Protein AF-A0A3B9GY45-F1 (afdb_monomer_lite)

Foldseek 3Di:
DDDDDDDDDDDDDDDDDDPPDDPPVPWKKKKKKKFKDDWDKDWDADPVGIKIKTKIKIKMWMQIPVRDIWIKIKIKMKIADDPCPDPARMWMWMWIQTPQAIKIWIWGWDAPDVVQVWIKIKTKMQTPDHNRNPKIKIWIWIDTPRMIIIMMTIDD

Radius of gyration: 25.02 Å; chains: 1; bounding box: 87×33×43 Å

pLDDT: mean 84.93, std 19.46, range [34.31, 98.69]

Structure (mmCIF, N/CA/C/O backbone):
data_AF-A0A3B9GY45-F1
#
_entry.id   AF-A0A3B9GY45-F1
#
loop_
_atom_site.group_PDB
_atom_site.id
_atom_site.type_symbol
_atom_site.label_atom_id
_atom_site.label_alt_id
_atom_site.label_comp_id
_atom_site.label_asym_id
_atom_site.label_entity_id
_atom_site.label_seq_id
_atom_site.pdbx_PDB_ins_code
_atom_site.Cartn_x
_atom_site.Cartn_y
_atom_site.Cartn_z
_atom_site.occupancy
_atom_site.B_iso_or_equiv
_atom_site.auth_seq_id
_atom_site.auth_comp_id
_atom_site.auth_asym_id
_atom_site.auth_atom_id
_atom_site.pdbx_PDB_model_num
ATOM 1 N N . MET A 1 1 ? -68.279 -17.513 -15.011 1.00 40.69 1 MET A N 1
ATOM 2 C CA . MET A 1 1 ? -68.551 -18.933 -15.343 1.00 40.69 1 MET A CA 1
ATOM 3 C C . MET A 1 1 ? -67.189 -19.582 -15.578 1.00 40.69 1 MET A C 1
ATOM 5 O O . MET A 1 1 ? -66.527 -19.167 -16.507 1.00 40.69 1 MET A O 1
ATOM 9 N N . ARG A 1 2 ? -66.602 -20.450 -14.749 1.00 40.53 2 ARG A N 1
ATOM 10 C CA . ARG A 1 2 ? -67.087 -21.438 -13.773 1.00 40.53 2 ARG A CA 1
ATOM 11 C C . ARG A 1 2 ? -66.700 -21.100 -12.326 1.00 40.53 2 ARG A C 1
ATOM 13 O O . ARG A 1 2 ? -65.693 -20.460 -12.066 1.00 40.53 2 ARG A O 1
ATOM 20 N N . ILE A 1 3 ? -67.546 -21.579 -11.424 1.00 43.19 3 ILE A N 1
ATOM 21 C CA . ILE A 1 3 ? -67.485 -21.516 -9.963 1.00 43.19 3 ILE A CA 1
ATOM 22 C C . ILE A 1 3 ? -66.780 -22.785 -9.462 1.00 43.1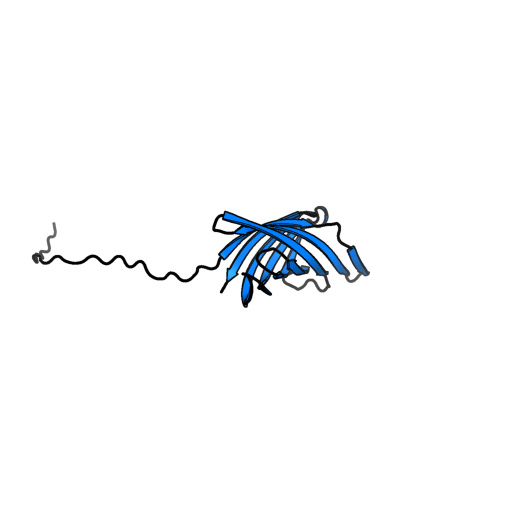9 3 ILE A C 1
ATOM 24 O O . ILE A 1 3 ? -67.117 -23.864 -9.951 1.00 43.19 3 ILE A O 1
ATOM 28 N N . LYS A 1 4 ? -65.914 -22.696 -8.442 1.00 44.88 4 LYS A N 1
ATOM 29 C CA . LYS A 1 4 ? -65.849 -23.733 -7.397 1.00 44.88 4 LYS A CA 1
ATOM 30 C C . LYS A 1 4 ? -65.670 -23.116 -6.006 1.00 44.88 4 LYS A C 1
ATOM 32 O O . LYS A 1 4 ? -64.742 -22.365 -5.742 1.00 44.88 4 LYS A O 1
ATOM 37 N N . PHE A 1 5 ? -66.657 -23.466 -5.189 1.00 46.12 5 PHE A N 1
ATOM 38 C CA . PHE A 1 5 ? -66.879 -23.245 -3.768 1.00 46.12 5 PHE A CA 1
ATOM 39 C C . PHE A 1 5 ? -65.708 -23.639 -2.862 1.00 46.12 5 PHE A C 1
ATOM 41 O O . PHE A 1 5 ? -65.025 -24.625 -3.125 1.00 46.12 5 PHE A O 1
ATOM 48 N N . GLY A 1 6 ? -65.615 -22.956 -1.718 1.00 41.22 6 GLY A N 1
ATOM 49 C CA . GLY A 1 6 ? -64.894 -23.447 -0.545 1.00 41.22 6 GLY A CA 1
ATOM 50 C C . GLY A 1 6 ? -64.809 -22.422 0.584 1.00 41.22 6 GLY A C 1
ATOM 51 O O . GLY A 1 6 ? -63.747 -21.863 0.819 1.00 41.22 6 GLY A O 1
ATOM 52 N N . GLN A 1 7 ? -65.926 -22.153 1.269 1.00 52.16 7 GLN A N 1
ATOM 53 C CA . GLN A 1 7 ? -65.923 -21.462 2.564 1.00 52.16 7 GLN A CA 1
ATOM 54 C C . GLN A 1 7 ? -65.256 -22.347 3.623 1.00 52.16 7 GLN A C 1
ATOM 56 O O . GLN A 1 7 ? -65.715 -23.471 3.797 1.00 52.16 7 GLN A O 1
ATOM 61 N N . ILE A 1 8 ? -64.305 -21.816 4.402 1.00 49.81 8 ILE A N 1
ATOM 62 C CA . ILE A 1 8 ? -64.135 -22.174 5.821 1.00 49.81 8 ILE A CA 1
ATOM 63 C C . ILE A 1 8 ? -63.815 -20.901 6.617 1.00 49.81 8 ILE A C 1
ATOM 65 O O . ILE A 1 8 ? -62.969 -20.093 6.240 1.00 49.81 8 ILE A O 1
ATOM 69 N N . LEU A 1 9 ? -64.567 -20.721 7.701 1.00 45.38 9 LEU A N 1
ATOM 70 C CA . LEU A 1 9 ? -64.488 -19.629 8.663 1.00 45.38 9 LEU A CA 1
ATOM 71 C C . LEU A 1 9 ? -63.214 -19.673 9.538 1.00 45.38 9 LEU A C 1
ATOM 73 O O . LEU A 1 9 ? -62.784 -20.739 9.966 1.00 45.38 9 LEU A O 1
ATOM 77 N N . ARG A 1 10 ? -62.702 -18.462 9.828 1.00 48.00 10 ARG A N 1
ATOM 78 C CA . ARG A 1 10 ? -61.962 -17.942 11.015 1.00 48.00 10 ARG A CA 1
ATOM 79 C C . ARG A 1 10 ? -61.926 -18.871 12.249 1.00 48.00 10 ARG A C 1
ATOM 81 O O . ARG A 1 10 ? -62.986 -19.423 12.547 1.00 48.00 10 ARG A O 1
ATOM 88 N N . PRO A 1 11 ? -60.848 -18.912 13.083 1.00 46.41 11 PRO A N 1
ATOM 89 C CA . PRO A 1 11 ? -60.487 -17.768 13.953 1.00 46.41 11 PRO A CA 1
ATOM 90 C C . PRO A 1 11 ? -59.026 -17.714 14.508 1.00 46.41 11 PRO A C 1
ATOM 92 O O . PRO A 1 11 ? -58.164 -18.499 14.138 1.00 46.41 11 PRO A O 1
ATOM 95 N N . LEU A 1 12 ? -58.837 -16.787 15.460 1.00 41.59 12 LEU A N 1
ATOM 96 C CA . LEU A 1 12 ? -57.771 -16.603 16.464 1.00 41.59 12 LEU A CA 1
ATOM 97 C C . LEU A 1 12 ? -56.565 -15.697 16.149 1.00 41.59 12 LEU A C 1
ATOM 99 O O . LEU A 1 12 ? -55.764 -15.913 15.250 1.00 41.59 12 LEU A O 1
ATOM 103 N N . ALA A 1 13 ? -56.479 -14.672 16.999 1.00 44.28 13 ALA A N 1
ATOM 104 C CA . ALA A 1 13 ? -55.389 -13.735 17.201 1.00 44.28 13 ALA A CA 1
ATOM 105 C C . ALA A 1 13 ? -54.149 -14.390 17.843 1.00 44.28 13 ALA A C 1
ATOM 107 O O . ALA A 1 13 ? -54.207 -15.545 18.249 1.00 44.28 13 ALA A O 1
ATOM 108 N N . TYR A 1 14 ? -53.097 -13.573 17.984 1.00 34.31 14 TYR A N 1
ATOM 109 C CA . TYR A 1 14 ? -52.094 -13.488 19.065 1.00 34.31 14 TYR A CA 1
ATOM 110 C C . TYR A 1 14 ? -50.654 -13.429 18.535 1.00 34.31 14 TYR A C 1
ATOM 112 O O . TYR A 1 14 ? -50.198 -14.331 17.845 1.00 34.31 14 TYR A O 1
ATOM 120 N N . GLY A 1 15 ? -49.917 -12.402 18.973 1.00 34.38 15 GLY A N 1
ATOM 121 C CA . GLY A 1 15 ? -48.488 -12.542 19.264 1.00 34.38 15 GLY A CA 1
ATOM 122 C C . GLY A 1 15 ? -47.516 -11.816 18.339 1.00 34.38 15 GLY A C 1
ATOM 123 O O . GLY A 1 15 ? -47.248 -12.243 17.224 1.00 34.38 15 GLY A O 1
ATOM 124 N N . VAL A 1 16 ? -46.928 -10.750 18.877 1.00 51.81 16 VAL A N 1
ATOM 125 C CA . VAL A 1 16 ? -45.695 -10.100 18.418 1.00 51.81 16 VAL A CA 1
ATOM 126 C C . VAL A 1 16 ? -44.512 -11.066 18.539 1.00 51.81 16 VAL A C 1
ATOM 128 O O . VAL A 1 16 ? -44.349 -11.689 19.584 1.00 51.81 16 VAL A O 1
ATOM 131 N N . ALA A 1 17 ? -43.628 -11.085 17.542 1.00 42.41 17 ALA A N 1
ATOM 132 C CA . ALA A 1 17 ? -42.199 -11.301 17.764 1.00 42.41 17 ALA A CA 1
ATOM 133 C C . ALA A 1 17 ? -41.402 -10.620 16.643 1.00 42.41 17 ALA A C 1
ATOM 135 O O . ALA A 1 17 ? -41.329 -11.112 15.518 1.00 42.41 17 ALA A O 1
ATOM 136 N N . ALA A 1 18 ? -40.816 -9.464 16.956 1.00 52.22 18 ALA A N 1
ATOM 137 C CA . ALA A 1 18 ? -39.704 -8.933 16.187 1.00 52.22 18 ALA A CA 1
ATOM 138 C C . ALA A 1 18 ? -38.529 -9.907 16.342 1.00 52.22 18 ALA A C 1
ATOM 140 O O . ALA A 1 18 ? -37.992 -10.054 17.436 1.00 52.22 18 ALA A O 1
ATOM 141 N N . ALA A 1 19 ? -38.136 -10.572 15.259 1.00 40.19 19 ALA A N 1
ATOM 142 C CA . ALA A 1 19 ? -36.877 -11.302 15.198 1.00 40.19 19 ALA A CA 1
ATOM 143 C C . ALA A 1 19 ? -35.780 -10.379 14.643 1.00 40.19 19 ALA A C 1
ATOM 145 O O . ALA A 1 19 ? -35.206 -10.615 13.587 1.00 40.19 19 ALA A O 1
ATOM 146 N N . THR A 1 20 ? -35.492 -9.295 15.363 1.00 51.81 20 THR A N 1
ATOM 147 C CA . THR A 1 20 ? -34.111 -8.815 15.457 1.00 51.81 20 THR A CA 1
ATOM 148 C C . THR A 1 20 ? -33.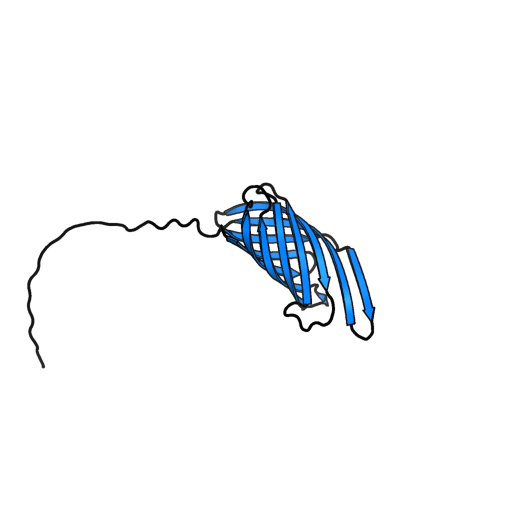372 -9.834 16.303 1.00 51.81 20 THR A C 1
ATOM 150 O O . THR A 1 20 ? -33.733 -9.969 17.466 1.00 51.81 20 THR A O 1
ATOM 153 N N . LEU A 1 21 ? -32.412 -10.556 15.716 1.00 44.25 21 LEU A N 1
ATOM 154 C CA . LEU A 1 21 ? -31.196 -11.083 16.355 1.00 44.25 21 LEU A CA 1
ATOM 155 C C . LEU A 1 21 ? -30.465 -12.012 15.374 1.00 44.25 21 LEU A C 1
ATOM 157 O O . LEU A 1 21 ? -30.748 -13.199 15.297 1.00 44.25 21 LEU A O 1
ATOM 161 N N . CYS A 1 22 ? -29.501 -11.439 14.660 1.00 39.72 22 CYS A N 1
ATOM 162 C CA . CYS A 1 22 ? -28.172 -12.016 14.460 1.00 39.72 22 CYS A CA 1
ATOM 163 C C . CYS A 1 22 ? -27.231 -10.829 14.232 1.00 39.72 22 CYS A C 1
ATOM 165 O O . CYS A 1 22 ? -26.853 -10.515 13.108 1.00 39.72 22 CYS A O 1
ATOM 167 N N . GLY A 1 23 ? -26.903 -10.126 15.320 1.00 44.47 23 GLY A N 1
ATOM 168 C CA . GLY A 1 23 ? -25.711 -9.290 15.369 1.00 44.47 23 GLY A CA 1
ATOM 169 C C . GLY A 1 23 ? -24.487 -10.197 15.332 1.00 44.47 23 GLY A C 1
ATOM 170 O O . GLY A 1 23 ? -23.899 -10.478 16.368 1.00 44.47 23 GLY A O 1
ATOM 171 N N . GLY A 1 24 ? -24.150 -10.712 14.150 1.00 39.94 24 GLY A N 1
ATOM 172 C CA . GLY A 1 24 ? -22.755 -11.001 13.860 1.00 39.94 24 GLY A CA 1
ATOM 173 C C . GLY A 1 24 ? -22.083 -9.646 13.719 1.00 39.94 24 GLY A C 1
ATOM 174 O O . GLY A 1 24 ? -22.634 -8.776 13.042 1.00 39.94 24 GLY A O 1
ATOM 175 N N . ALA A 1 25 ? -20.964 -9.423 14.397 1.00 47.03 25 ALA A N 1
ATOM 176 C CA . ALA A 1 25 ? -20.143 -8.262 14.118 1.00 47.03 25 ALA A CA 1
ATOM 177 C C . ALA A 1 25 ? -19.773 -8.325 12.629 1.00 47.03 25 ALA A C 1
ATOM 179 O O . ALA A 1 25 ? -19.041 -9.200 12.167 1.00 47.03 25 ALA A O 1
ATOM 180 N N . LEU A 1 26 ? -20.450 -7.495 11.836 1.00 54.25 26 LEU A N 1
ATOM 181 C CA . LEU A 1 26 ? -20.271 -7.480 10.398 1.00 54.25 26 LEU A CA 1
ATOM 182 C C . LEU A 1 26 ? -18.851 -6.996 10.141 1.00 54.25 26 LEU A C 1
ATOM 184 O O . LEU A 1 26 ? -18.400 -6.011 10.726 1.00 54.25 26 LEU A O 1
ATOM 188 N N . ALA A 1 27 ? -18.160 -7.719 9.270 1.00 60.19 27 ALA A N 1
ATOM 189 C CA . ALA A 1 27 ? -16.856 -7.355 8.765 1.00 60.19 27 ALA A CA 1
ATOM 190 C C . ALA A 1 27 ? -16.779 -5.844 8.464 1.00 60.19 27 ALA A C 1
ATOM 192 O O . ALA A 1 27 ? -17.629 -5.297 7.759 1.00 60.19 27 ALA A O 1
ATOM 193 N N . GLN A 1 28 ? -15.787 -5.163 9.040 1.00 85.69 28 GLN A N 1
ATOM 194 C CA . GLN A 1 28 ? -15.702 -3.705 8.973 1.00 85.69 28 GLN A CA 1
ATOM 195 C C . GLN A 1 28 ? -15.123 -3.292 7.625 1.00 85.69 28 GLN A C 1
ATOM 197 O O . GLN A 1 28 ? -13.940 -3.511 7.356 1.00 85.69 28 GLN A O 1
ATOM 202 N N . THR A 1 29 ? -15.965 -2.702 6.780 1.00 94.00 29 THR A N 1
ATOM 203 C CA . THR A 1 29 ? -15.535 -2.101 5.519 1.00 94.00 29 THR A CA 1
ATOM 204 C C . THR A 1 29 ? -14.898 -0.740 5.759 1.00 94.00 29 THR A C 1
ATOM 206 O O . THR A 1 29 ? -15.278 -0.018 6.683 1.00 94.00 29 THR A O 1
ATOM 209 N N . PHE A 1 30 ? -13.972 -0.367 4.890 1.00 95.00 30 PHE A N 1
ATOM 210 C CA . PHE A 1 30 ? -13.327 0.935 4.908 1.00 95.00 30 PHE A CA 1
ATOM 211 C C . PHE A 1 30 ? -12.997 1.398 3.490 1.00 95.00 30 PHE A C 1
ATOM 213 O O . PHE A 1 30 ? -12.885 0.594 2.559 1.00 95.00 30 PHE A O 1
ATOM 220 N N . THR A 1 31 ? -12.814 2.701 3.334 1.00 98.06 31 THR A N 1
ATOM 221 C CA . THR A 1 31 ? -12.147 3.301 2.178 1.00 98.06 31 THR A CA 1
ATOM 222 C C . THR A 1 31 ? -10.823 3.897 2.625 1.00 98.06 31 THR A C 1
ATOM 224 O O . THR A 1 31 ? -10.627 4.175 3.808 1.00 98.06 31 THR A O 1
ATOM 227 N N . PHE A 1 32 ? -9.887 4.069 1.700 1.00 97.50 32 PHE A N 1
ATOM 228 C CA . PHE A 1 32 ? -8.637 4.747 2.009 1.00 97.50 32 PHE A CA 1
ATOM 229 C C . PHE A 1 32 ? -8.155 5.598 0.844 1.00 97.50 32 PHE A C 1
ATOM 231 O O . PHE A 1 32 ? -8.482 5.354 -0.321 1.00 97.50 32 PHE A O 1
ATOM 238 N N . GLN A 1 33 ? -7.341 6.581 1.196 1.00 98.31 33 GLN A N 1
ATOM 239 C CA . GLN A 1 33 ? -6.511 7.356 0.288 1.00 98.31 33 GLN A CA 1
ATOM 240 C C . GLN A 1 33 ? -5.089 7.350 0.836 1.00 98.31 33 GLN A C 1
ATOM 242 O O . GLN A 1 33 ? -4.886 7.311 2.052 1.00 98.31 33 GLN A O 1
ATOM 247 N N . SER A 1 34 ? -4.097 7.356 -0.044 1.00 98.00 34 SER A N 1
ATOM 248 C CA . SER A 1 34 ? -2.698 7.413 0.351 1.00 98.00 34 SER A CA 1
ATOM 249 C C . SER A 1 34 ? -1.850 8.227 -0.607 1.00 98.00 34 SER A C 1
ATOM 251 O O . SER A 1 34 ? -2.164 8.376 -1.790 1.00 98.00 34 SER A O 1
ATOM 253 N N . THR A 1 35 ? -0.743 8.722 -0.069 1.00 97.88 35 THR A N 1
ATOM 254 C CA . THR A 1 35 ? 0.334 9.372 -0.811 1.00 97.88 35 THR A CA 1
ATOM 255 C C . THR A 1 35 ? 1.658 8.724 -0.441 1.00 97.88 35 THR A C 1
ATOM 257 O O . THR A 1 35 ? 1.908 8.455 0.735 1.00 97.88 35 THR A O 1
ATOM 260 N N . SER A 1 36 ? 2.499 8.494 -1.440 1.00 96.25 36 SER A N 1
ATOM 261 C CA . SER A 1 36 ? 3.815 7.876 -1.313 1.00 96.25 36 SER A CA 1
ATOM 262 C C . SER A 1 36 ? 4.911 8.874 -1.660 1.00 96.25 36 SER A C 1
ATOM 264 O O . SER A 1 36 ? 4.732 9.732 -2.525 1.00 96.25 36 SER A O 1
ATOM 266 N N . GLU A 1 37 ? 6.048 8.731 -0.992 1.00 94.94 37 GLU A N 1
ATOM 267 C CA . GLU A 1 37 ? 7.300 9.355 -1.406 1.00 94.94 37 GLU A CA 1
ATOM 268 C C . GLU A 1 37 ? 7.846 8.691 -2.679 1.00 94.94 37 GLU A C 1
ATOM 270 O O . GLU A 1 37 ? 7.383 7.623 -3.093 1.00 94.94 37 GLU A O 1
ATOM 275 N N . GLU A 1 38 ? 8.844 9.325 -3.299 1.00 93.25 38 GLU A N 1
ATOM 276 C CA . GLU A 1 38 ? 9.495 8.789 -4.494 1.00 93.25 38 GLU A CA 1
ATOM 277 C C . GLU A 1 38 ? 10.158 7.428 -4.187 1.00 93.25 38 GLU A C 1
ATOM 279 O O . GLU A 1 38 ? 10.987 7.343 -3.271 1.00 93.25 38 GLU A O 1
ATOM 284 N N . PRO A 1 39 ? 9.837 6.354 -4.932 1.00 93.81 39 PRO A N 1
ATOM 285 C CA . PRO A 1 39 ? 10.398 5.039 -4.658 1.00 93.81 39 PRO A CA 1
ATOM 286 C C . PRO A 1 39 ? 11.900 4.944 -4.944 1.00 93.81 39 PRO A C 1
ATOM 288 O O . PRO A 1 39 ? 12.392 5.351 -5.995 1.00 93.81 39 PRO A O 1
ATOM 291 N N . THR A 1 40 ? 12.633 4.270 -4.058 1.00 96.19 40 THR A N 1
ATOM 292 C CA . THR A 1 40 ? 13.976 3.771 -4.375 1.00 96.19 40 THR A CA 1
ATOM 293 C C . THR A 1 40 ? 13.843 2.485 -5.178 1.00 96.19 40 THR A C 1
ATOM 295 O O . THR A 1 40 ? 13.291 1.501 -4.684 1.00 96.19 40 THR A O 1
ATOM 298 N N . THR A 1 41 ? 14.353 2.476 -6.408 1.00 93.50 41 THR A N 1
ATOM 299 C CA . THR A 1 41 ? 14.223 1.340 -7.328 1.00 93.50 41 THR A CA 1
ATOM 300 C C . THR A 1 41 ? 15.552 0.623 -7.548 1.00 93.50 41 THR A C 1
ATOM 302 O O . THR A 1 41 ? 16.626 1.222 -7.559 1.00 93.50 41 THR A O 1
ATOM 305 N N . VAL A 1 42 ? 15.472 -0.692 -7.729 1.00 93.94 42 VAL A N 1
ATOM 306 C CA . VAL A 1 42 ? 16.579 -1.559 -8.141 1.00 93.94 42 VAL A CA 1
ATOM 307 C C . VAL A 1 42 ? 16.103 -2.446 -9.280 1.00 93.94 42 VAL A C 1
ATOM 309 O O . VAL A 1 42 ? 14.93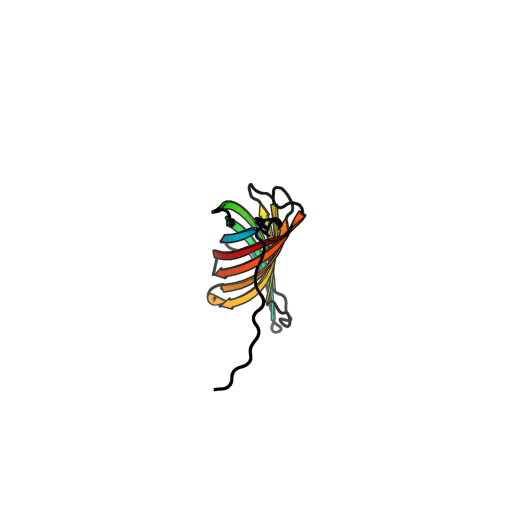4 -2.822 -9.334 1.00 93.94 42 VAL A O 1
ATOM 312 N N . GLY A 1 43 ? 16.989 -2.811 -10.200 1.00 91.81 43 GLY A N 1
ATOM 313 C CA . GLY A 1 43 ? 16.597 -3.681 -11.300 1.00 91.81 43 GLY A CA 1
ATOM 314 C C . GLY A 1 43 ? 17.613 -3.753 -12.422 1.00 91.81 43 GLY A C 1
ATOM 315 O O . GLY A 1 43 ? 18.637 -3.071 -12.413 1.00 91.81 43 GLY A O 1
ATOM 316 N N . ALA A 1 44 ? 17.300 -4.602 -13.392 1.00 88.38 44 ALA A N 1
ATOM 317 C CA . ALA A 1 44 ? 18.061 -4.764 -14.618 1.00 88.38 44 ALA A CA 1
ATOM 318 C C . ALA A 1 44 ? 17.117 -5.121 -15.769 1.00 88.38 44 ALA A C 1
ATOM 320 O O . ALA A 1 44 ? 16.050 -5.703 -15.563 1.00 88.38 44 ALA A O 1
ATOM 321 N N . THR A 1 45 ? 17.531 -4.782 -16.986 1.00 88.94 45 THR A N 1
ATOM 322 C CA . THR A 1 45 ? 16.837 -5.175 -18.215 1.00 88.94 45 THR A CA 1
ATOM 323 C C . THR A 1 45 ? 17.788 -5.978 -19.086 1.00 88.94 45 THR A C 1
ATOM 325 O O . THR A 1 45 ? 18.919 -5.555 -19.322 1.00 88.94 45 THR A O 1
ATOM 328 N N . THR A 1 46 ? 17.318 -7.126 -19.561 1.00 85.25 46 THR A N 1
ATOM 329 C CA . THR A 1 46 ? 17.986 -7.977 -20.547 1.00 85.25 46 THR A CA 1
ATOM 330 C C . THR A 1 46 ? 17.071 -8.151 -21.767 1.00 85.25 46 THR A C 1
ATOM 332 O O . THR A 1 46 ? 15.898 -7.768 -21.712 1.00 85.25 46 THR A O 1
ATOM 335 N N . PRO A 1 47 ? 17.560 -8.715 -22.887 1.00 86.56 47 PRO A N 1
ATOM 336 C CA . PRO A 1 47 ? 16.710 -9.034 -24.037 1.00 86.56 47 PRO A CA 1
ATOM 337 C C . PRO A 1 47 ? 15.526 -9.961 -23.709 1.00 86.56 47 PRO A C 1
ATOM 339 O O . PRO A 1 47 ? 14.509 -9.922 -24.394 1.00 86.56 47 PRO A O 1
ATOM 342 N N . GLU A 1 48 ? 15.645 -10.781 -22.664 1.00 81.81 48 GLU A N 1
ATOM 343 C CA . GLU A 1 48 ? 14.624 -11.734 -22.216 1.00 81.81 48 GLU A CA 1
ATOM 344 C C . GLU A 1 48 ? 13.566 -11.098 -21.297 1.00 81.81 48 GLU A C 1
ATOM 346 O O . GLU A 1 48 ? 12.500 -11.681 -21.091 1.00 81.81 48 GLU A O 1
ATOM 351 N N . GLY A 1 49 ? 13.833 -9.909 -20.744 1.00 79.50 49 GLY A N 1
ATOM 352 C CA . GLY A 1 49 ? 12.887 -9.166 -19.915 1.00 79.50 49 GLY A CA 1
ATOM 353 C C . GLY A 1 49 ? 13.539 -8.255 -18.873 1.00 79.50 49 GLY A C 1
ATOM 354 O O . GLY A 1 49 ? 14.759 -8.152 -18.760 1.00 79.50 49 GLY A O 1
ATOM 355 N N . SER A 1 50 ? 12.697 -7.593 -18.080 1.00 85.44 50 SER A N 1
ATOM 356 C CA . SER A 1 50 ? 13.131 -6.712 -16.990 1.00 85.44 50 SER A CA 1
ATOM 357 C C . SER A 1 50 ? 12.737 -7.286 -15.638 1.00 85.44 50 SER A C 1
ATOM 359 O O . SER A 1 50 ? 11.593 -7.701 -15.451 1.00 85.44 50 SER A O 1
ATOM 361 N N . VAL A 1 51 ? 13.671 -7.243 -14.691 1.00 89.31 51 VAL A N 1
ATOM 362 C CA . VAL A 1 51 ? 13.422 -7.475 -13.264 1.00 89.31 51 VAL A CA 1
ATOM 363 C C . VAL A 1 51 ? 13.510 -6.147 -12.532 1.00 89.31 51 VAL A C 1
ATOM 365 O O . VAL A 1 51 ? 14.414 -5.349 -12.792 1.00 89.31 51 VAL A O 1
ATOM 368 N N . ALA A 1 52 ? 12.585 -5.908 -11.612 1.00 91.44 52 ALA A N 1
ATOM 369 C CA . ALA A 1 52 ? 12.571 -4.690 -10.817 1.00 91.44 52 ALA A CA 1
ATOM 370 C C . ALA A 1 52 ? 12.126 -4.973 -9.385 1.00 91.44 52 ALA A C 1
ATOM 372 O O . ALA A 1 52 ? 11.308 -5.858 -9.131 1.00 91.44 52 ALA A O 1
ATOM 373 N N . GLY A 1 53 ? 12.658 -4.189 -8.458 1.00 93.19 53 GLY A N 1
ATOM 374 C CA . GLY A 1 53 ? 12.164 -4.065 -7.102 1.00 93.19 53 GLY A CA 1
ATOM 375 C C . GLY A 1 53 ? 12.111 -2.600 -6.696 1.00 93.19 53 GLY A C 1
ATOM 376 O O . GLY A 1 53 ? 12.879 -1.782 -7.204 1.00 93.19 53 GLY A O 1
ATOM 377 N N . ALA A 1 54 ? 11.203 -2.267 -5.791 1.00 95.38 54 ALA A N 1
ATOM 378 C CA . ALA A 1 54 ? 11.077 -0.918 -5.261 1.00 95.38 54 ALA A CA 1
ATOM 379 C C . ALA A 1 54 ? 10.859 -0.944 -3.751 1.00 95.38 54 ALA A C 1
ATOM 381 O O . ALA A 1 54 ? 10.241 -1.870 -3.229 1.00 95.38 54 ALA A O 1
ATOM 382 N N . TYR A 1 55 ? 11.352 0.091 -3.080 1.00 96.94 55 TYR A N 1
ATOM 383 C CA . TYR A 1 55 ? 11.104 0.399 -1.678 1.00 96.94 55 TYR A CA 1
ATOM 384 C C . TYR A 1 55 ? 10.585 1.830 -1.574 1.00 96.94 55 TYR A C 1
ATOM 386 O O . TYR A 1 55 ? 11.156 2.732 -2.191 1.00 96.94 55 TYR A O 1
ATOM 394 N N . TRP A 1 56 ? 9.526 2.050 -0.801 1.00 97.38 56 TRP A N 1
ATOM 395 C CA . TRP A 1 56 ? 8.990 3.390 -0.571 1.00 97.38 56 TRP A CA 1
ATOM 396 C C . TRP A 1 56 ? 8.251 3.485 0.760 1.00 97.38 56 TRP A C 1
ATOM 398 O O . TRP A 1 56 ? 7.860 2.478 1.354 1.00 97.38 56 TRP A O 1
ATOM 408 N N . THR A 1 57 ? 8.048 4.716 1.211 1.00 98.31 57 THR A N 1
ATOM 409 C CA . THR A 1 57 ? 7.259 5.064 2.393 1.00 98.31 57 THR A CA 1
ATOM 410 C C . THR A 1 57 ? 6.112 5.985 2.006 1.00 98.31 57 THR A C 1
ATOM 412 O O . THR A 1 57 ? 6.089 6.562 0.916 1.00 98.31 57 THR A O 1
ATOM 415 N N . GLY A 1 58 ? 5.132 6.117 2.890 1.00 98.00 58 GLY A N 1
ATOM 416 C CA . GLY A 1 58 ? 4.028 7.038 2.680 1.00 98.00 58 GLY A CA 1
ATOM 417 C C . GLY A 1 58 ? 3.079 7.119 3.862 1.00 98.00 58 GLY A C 1
ATOM 418 O O . GLY A 1 58 ? 3.338 6.581 4.941 1.00 98.00 58 GLY A O 1
ATOM 419 N N . ALA A 1 59 ? 1.966 7.805 3.633 1.00 97.88 59 ALA A N 1
ATOM 420 C CA . ALA A 1 59 ? 0.896 7.987 4.601 1.00 97.88 59 ALA A CA 1
ATOM 421 C C . ALA A 1 59 ? -0.457 7.652 3.974 1.00 97.88 59 ALA A C 1
ATOM 423 O O . ALA A 1 59 ? -0.662 7.827 2.769 1.00 97.88 59 ALA A O 1
ATOM 424 N N . SER A 1 60 ? -1.384 7.163 4.794 1.00 97.44 60 SER A N 1
ATOM 425 C CA . SER A 1 60 ? -2.745 6.846 4.389 1.00 97.44 60 SER A CA 1
ATOM 426 C C . SER A 1 60 ? -3.766 7.346 5.400 1.00 97.44 60 SER A C 1
ATOM 428 O O . SER A 1 60 ? -3.601 7.187 6.609 1.00 97.44 60 SER A O 1
ATOM 430 N N . THR A 1 61 ? -4.851 7.897 4.868 1.00 97.69 61 THR A N 1
ATOM 431 C CA . THR A 1 61 ? -6.076 8.200 5.597 1.00 97.69 61 THR A CA 1
ATOM 432 C C . THR A 1 61 ? -7.098 7.114 5.285 1.00 97.69 61 THR A C 1
ATOM 434 O O . THR A 1 61 ? -7.424 6.873 4.121 1.00 97.69 61 THR A O 1
ATOM 437 N N . VAL A 1 62 ? -7.608 6.465 6.325 1.00 95.62 62 VAL A N 1
ATOM 438 C CA . VAL A 1 62 ? -8.610 5.400 6.261 1.00 95.62 62 VAL A CA 1
ATOM 439 C C . VAL A 1 62 ? -9.912 5.927 6.845 1.00 95.62 62 VAL A C 1
ATOM 441 O O . VAL A 1 62 ? -9.917 6.483 7.937 1.00 95.62 62 VAL A O 1
ATOM 444 N N . THR A 1 63 ? -11.021 5.749 6.135 1.00 95.44 63 THR A N 1
ATOM 445 C CA . THR A 1 63 ? -12.367 6.048 6.632 1.00 95.44 63 THR A CA 1
ATOM 446 C C . THR A 1 63 ? -13.128 4.746 6.819 1.00 95.44 63 THR A C 1
ATOM 448 O O . THR A 1 63 ? -13.376 4.011 5.861 1.00 95.44 63 THR A O 1
ATOM 451 N N . MET A 1 64 ? -13.490 4.452 8.061 1.00 92.69 64 MET A N 1
ATOM 452 C CA . MET A 1 64 ? -14.245 3.261 8.431 1.00 92.69 64 MET A CA 1
ATOM 453 C C . MET A 1 64 ? -15.738 3.448 8.131 1.00 92.69 64 MET A C 1
ATOM 455 O O . MET A 1 64 ? -16.230 4.564 7.963 1.00 92.69 64 MET A O 1
ATOM 459 N N . ALA A 1 65 ? -16.491 2.347 8.085 1.00 91.12 65 ALA A N 1
ATOM 460 C CA . ALA A 1 65 ? -17.932 2.369 7.810 1.00 91.12 65 ALA A CA 1
ATOM 461 C C . ALA A 1 65 ? -18.765 3.182 8.820 1.00 91.12 65 ALA A C 1
ATOM 463 O O . ALA A 1 65 ? -19.844 3.661 8.475 1.00 91.12 65 ALA A O 1
ATOM 464 N N . ASP A 1 66 ? -18.284 3.335 10.055 1.00 87.88 66 ASP A N 1
ATOM 465 C CA . ASP A 1 66 ? -18.920 4.159 11.090 1.00 87.88 66 ASP A CA 1
ATOM 466 C C . ASP A 1 66 ? -18.598 5.660 10.955 1.00 87.88 66 ASP A C 1
ATOM 468 O O . ASP A 1 66 ? -19.081 6.474 11.741 1.00 87.88 66 ASP A O 1
ATOM 472 N N . GLY A 1 67 ? -17.807 6.034 9.944 1.00 90.75 67 GLY A N 1
ATOM 473 C CA . GLY A 1 67 ? -17.368 7.400 9.684 1.00 90.75 67 GLY A CA 1
ATOM 474 C C . GLY A 1 67 ? -16.132 7.822 10.476 1.00 90.75 67 GLY A C 1
ATOM 475 O O . GLY A 1 67 ? -15.679 8.953 10.300 1.00 90.75 67 GLY A O 1
ATOM 476 N N . SER A 1 68 ? -15.569 6.953 11.321 1.00 90.50 68 SER A N 1
ATOM 477 C CA . SER A 1 68 ? -14.288 7.231 11.969 1.00 90.50 68 SER A CA 1
ATOM 478 C C . SER A 1 68 ? -13.165 7.309 10.936 1.00 90.50 68 SER A C 1
ATOM 480 O O . SER A 1 68 ? -13.175 6.625 9.906 1.00 90.50 68 SER A O 1
ATOM 482 N N . VAL A 1 69 ? -12.209 8.199 11.198 1.00 94.19 69 VAL A N 1
ATOM 483 C CA . VAL A 1 69 ? -11.076 8.462 10.314 1.00 94.19 69 VAL A CA 1
ATOM 484 C C . VAL A 1 69 ? -9.792 8.187 11.070 1.00 94.19 69 VAL A C 1
ATOM 486 O O . VAL A 1 69 ? -9.583 8.727 12.154 1.00 94.19 69 VAL A O 1
ATOM 489 N N . ASN A 1 70 ? -8.932 7.383 10.457 1.00 92.00 70 ASN A N 1
ATOM 490 C CA . ASN A 1 70 ? -7.651 6.981 11.003 1.00 92.00 70 ASN A CA 1
ATOM 491 C C . ASN A 1 70 ? -6.527 7.370 10.055 1.00 92.00 70 ASN A C 1
ATOM 493 O O . ASN A 1 70 ? -6.626 7.178 8.844 1.00 92.00 70 ASN A O 1
ATOM 497 N N . GLU A 1 71 ? -5.433 7.860 10.621 1.00 95.12 71 GLU A N 1
ATOM 498 C CA . GLU A 1 71 ? -4.197 8.086 9.885 1.00 95.12 71 GLU A CA 1
ATOM 499 C C . GLU A 1 71 ? -3.194 6.976 10.194 1.00 95.12 71 GLU A C 1
ATOM 501 O O . GLU A 1 71 ? -3.115 6.456 11.311 1.00 95.12 71 GLU A O 1
ATOM 506 N N . SER A 1 72 ? -2.432 6.601 9.175 1.00 95.12 72 SER A N 1
ATOM 507 C CA . SER A 1 72 ? -1.368 5.609 9.266 1.00 95.12 72 SER A CA 1
ATOM 508 C C . SER A 1 72 ? -0.199 6.010 8.380 1.00 95.12 72 SER A C 1
ATOM 510 O O . SER A 1 72 ? -0.374 6.679 7.361 1.00 95.12 72 SER A O 1
ATOM 512 N N . THR A 1 73 ? 0.999 5.586 8.754 1.00 98.19 73 THR A N 1
ATOM 513 C CA . THR A 1 73 ? 2.160 5.579 7.865 1.00 98.19 73 THR A CA 1
ATOM 514 C C . THR A 1 73 ? 2.428 4.159 7.409 1.00 98.19 73 THR A C 1
ATOM 516 O O . THR A 1 73 ? 2.018 3.202 8.067 1.00 98.19 73 THR A O 1
ATOM 519 N N . PHE A 1 74 ? 3.097 4.006 6.272 1.00 98.31 74 PHE A N 1
ATOM 520 C CA . PHE A 1 74 ? 3.480 2.694 5.778 1.00 98.31 74 PHE A CA 1
ATOM 521 C C . PHE A 1 74 ? 4.871 2.683 5.161 1.00 98.31 74 PHE A C 1
ATOM 523 O O . PHE A 1 74 ? 5.365 3.692 4.657 1.00 98.31 74 PHE A O 1
ATOM 530 N N . THR A 1 75 ? 5.445 1.486 5.148 1.00 98.50 75 THR A N 1
ATOM 531 C CA . THR A 1 75 ? 6.666 1.136 4.432 1.00 98.50 75 THR A CA 1
ATOM 532 C C . THR A 1 75 ? 6.362 -0.041 3.527 1.00 98.50 75 THR A C 1
ATOM 534 O O . THR A 1 75 ? 5.819 -1.047 3.982 1.00 98.50 75 THR A O 1
ATOM 537 N N . CYS A 1 76 ? 6.721 0.069 2.256 1.00 98.12 76 CYS A N 1
ATOM 538 C CA . CYS A 1 76 ? 6.400 -0.914 1.238 1.00 98.12 76 CYS A CA 1
ATOM 539 C C . CYS A 1 76 ? 7.640 -1.420 0.514 1.00 98.12 76 CYS A C 1
ATOM 541 O O . CYS A 1 76 ? 8.618 -0.699 0.312 1.00 98.12 76 CYS A O 1
ATOM 543 N N . VAL A 1 77 ? 7.535 -2.658 0.047 1.00 97.62 77 VAL A N 1
ATOM 544 C CA . VAL A 1 77 ? 8.407 -3.246 -0.961 1.00 97.62 77 VAL A CA 1
ATOM 545 C C . VAL A 1 77 ? 7.568 -3.847 -2.077 1.00 97.62 77 VAL A C 1
ATOM 547 O O . VAL A 1 77 ? 6.484 -4.380 -1.835 1.00 97.62 77 VAL A O 1
ATOM 550 N N . SER A 1 78 ? 8.071 -3.805 -3.304 1.00 95.44 78 SER A N 1
ATOM 551 C CA . SER A 1 78 ? 7.489 -4.557 -4.413 1.00 95.44 78 SER A CA 1
ATOM 552 C C . SER A 1 78 ? 8.544 -5.204 -5.280 1.00 95.44 78 SER A C 1
ATOM 554 O O . SER A 1 78 ? 9.701 -4.782 -5.300 1.00 95.44 78 SER A O 1
ATOM 556 N N . THR A 1 79 ? 8.133 -6.248 -5.993 1.00 93.75 79 THR A N 1
ATOM 557 C CA . THR A 1 79 ? 8.951 -6.921 -6.995 1.00 93.75 79 THR A CA 1
ATOM 558 C C . THR A 1 79 ? 8.141 -7.223 -8.250 1.00 93.75 79 THR A C 1
ATOM 560 O O . THR A 1 79 ? 6.942 -7.507 -8.209 1.00 93.75 79 THR A O 1
ATOM 563 N N . SER A 1 80 ? 8.824 -7.176 -9.388 1.00 89.81 80 SER A N 1
ATOM 564 C CA . SER A 1 80 ? 8.359 -7.681 -10.673 1.00 89.81 80 SER A CA 1
ATOM 565 C C . SER A 1 80 ? 9.455 -8.564 -11.247 1.00 89.81 80 SER A C 1
ATOM 567 O O . SER A 1 80 ? 10.597 -8.121 -11.403 1.00 89.81 80 SER A O 1
ATOM 569 N N . GLN A 1 81 ? 9.128 -9.824 -11.521 1.00 77.94 81 GLN A N 1
ATOM 570 C CA . GLN A 1 81 ? 10.046 -10.773 -12.142 1.00 77.94 81 GLN A CA 1
ATOM 571 C C . GLN A 1 81 ? 9.337 -11.477 -13.301 1.00 77.94 81 GLN A C 1
ATOM 573 O O . GLN A 1 81 ? 8.195 -11.911 -13.134 1.00 77.94 81 GLN A O 1
ATOM 578 N N . PRO A 1 82 ? 9.982 -11.600 -14.472 1.00 71.38 82 PRO A N 1
ATOM 579 C CA . PRO A 1 82 ? 9.563 -12.542 -15.492 1.00 71.38 82 PRO A CA 1
ATOM 580 C C . PRO A 1 82 ? 9.661 -13.985 -14.956 1.00 71.38 82 PRO A C 1
ATOM 582 O O . PRO A 1 82 ? 10.484 -14.256 -14.078 1.00 71.38 82 PRO A O 1
ATOM 585 N N . PRO A 1 83 ? 8.886 -14.927 -15.508 1.00 64.50 83 PRO A N 1
ATOM 586 C CA . PRO A 1 83 ? 8.032 -14.752 -16.675 1.00 64.50 83 PRO A CA 1
ATOM 587 C C . PRO A 1 83 ? 6.642 -14.212 -16.253 1.00 64.50 83 PRO A C 1
ATOM 589 O O . PRO A 1 83 ? 6.127 -14.532 -15.182 1.00 64.50 83 PRO A O 1
ATOM 592 N N . ARG A 1 84 ? 6.065 -13.288 -17.043 1.00 62.88 84 ARG A N 1
ATOM 593 C CA . ARG A 1 84 ? 4.821 -12.548 -16.703 1.00 62.88 84 ARG A CA 1
ATOM 594 C C . ARG A 1 84 ? 3.542 -13.390 -16.867 1.00 62.88 84 ARG A C 1
ATOM 596 O O . ARG A 1 84 ? 2.451 -12.848 -16.970 1.00 62.88 84 ARG A O 1
ATOM 603 N N . ASP A 1 85 ? 3.671 -14.709 -16.855 1.00 57.97 85 ASP A N 1
ATOM 604 C CA . ASP A 1 85 ? 2.622 -15.733 -16.984 1.00 57.97 85 ASP A CA 1
ATOM 605 C C . ASP A 1 85 ? 1.770 -15.861 -15.703 1.00 57.97 85 ASP A C 1
ATOM 607 O O . ASP A 1 85 ? 0.942 -16.759 -15.557 1.00 57.97 85 ASP A O 1
ATOM 611 N N . SER A 1 86 ? 1.988 -14.948 -14.761 1.00 69.50 86 SER A N 1
ATOM 612 C CA . SER A 1 86 ? 1.278 -14.795 -13.502 1.00 69.50 86 SER A CA 1
ATOM 613 C C . SER A 1 86 ? 0.062 -13.874 -13.671 1.00 69.50 86 SER A C 1
ATOM 615 O O . SER A 1 86 ? 0.044 -12.978 -14.510 1.00 69.50 86 SER A O 1
ATOM 617 N N . ILE A 1 87 ? -0.950 -14.056 -12.817 1.00 84.44 87 ILE A N 1
ATOM 618 C CA . ILE A 1 87 ? -2.153 -13.202 -12.755 1.00 84.44 87 ILE A CA 1
ATOM 619 C C . ILE A 1 87 ? -1.796 -11.728 -12.463 1.00 84.44 87 ILE A C 1
ATOM 621 O O . ILE A 1 87 ? -2.558 -10.822 -12.810 1.00 84.44 87 ILE A O 1
ATOM 625 N N . PHE A 1 88 ? -0.640 -11.488 -11.835 1.00 91.31 88 PHE A N 1
ATOM 626 C CA . PHE A 1 88 ? -0.153 -10.164 -11.458 1.00 91.31 88 PHE A CA 1
ATOM 627 C C . PHE A 1 88 ? 1.259 -9.907 -11.984 1.00 91.31 88 PHE A C 1
ATOM 629 O O . PHE A 1 88 ? 2.144 -10.762 -11.900 1.00 91.31 88 PHE A O 1
ATOM 636 N N . MET A 1 89 ? 1.481 -8.696 -12.491 1.00 91.00 89 MET A N 1
ATOM 637 C CA . MET A 1 89 ? 2.777 -8.243 -13.005 1.00 91.00 89 MET A CA 1
ATOM 638 C C . MET A 1 89 ? 3.716 -7.768 -11.889 1.00 91.00 89 MET A C 1
A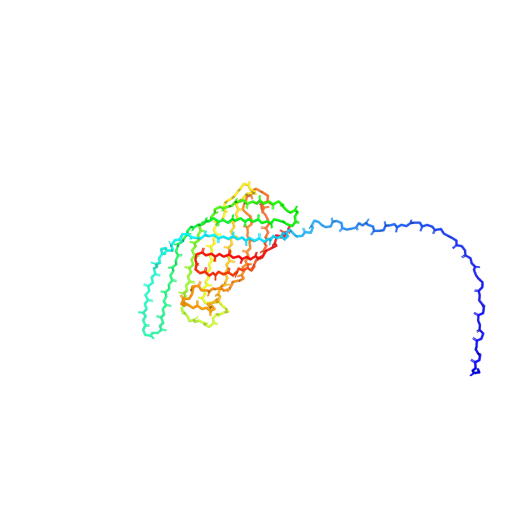TOM 640 O O . MET A 1 89 ? 4.938 -7.821 -12.044 1.00 91.00 89 MET A O 1
ATOM 644 N N . VAL A 1 90 ? 3.148 -7.280 -10.784 1.00 92.44 90 VAL A N 1
ATOM 645 C CA . VAL A 1 90 ? 3.875 -6.748 -9.626 1.00 92.44 90 VAL A CA 1
ATOM 646 C C . VAL A 1 90 ? 3.280 -7.341 -8.356 1.00 92.44 90 VAL A C 1
ATOM 648 O O . VAL A 1 90 ? 2.060 -7.417 -8.224 1.00 92.44 90 VAL A O 1
ATOM 651 N N . HIS A 1 91 ? 4.136 -7.734 -7.417 1.00 95.06 91 HIS A N 1
ATOM 652 C CA . HIS A 1 91 ? 3.736 -8.165 -6.081 1.00 95.06 91 HIS A CA 1
ATOM 653 C C . HIS A 1 91 ? 4.264 -7.171 -5.057 1.00 95.06 91 HIS A C 1
ATOM 655 O O . HIS A 1 91 ? 5.435 -6.799 -5.114 1.00 95.06 91 HIS A O 1
ATOM 661 N N . GLY A 1 92 ? 3.406 -6.731 -4.142 1.00 95.88 92 GLY A N 1
ATOM 662 C CA . GLY A 1 92 ? 3.729 -5.754 -3.111 1.00 95.88 92 GLY A CA 1
ATOM 663 C C . GLY A 1 92 ? 3.477 -6.294 -1.710 1.00 95.88 92 GLY A C 1
ATOM 664 O O . GLY A 1 92 ? 2.558 -7.084 -1.497 1.00 95.88 92 GLY A O 1
ATOM 665 N N . VAL A 1 93 ? 4.276 -5.839 -0.750 1.00 98.25 93 VAL A N 1
ATOM 666 C CA . VAL A 1 93 ? 4.011 -5.986 0.682 1.00 98.25 93 VAL A CA 1
ATOM 667 C C . VAL A 1 93 ? 4.251 -4.640 1.344 1.00 98.25 93 VAL A C 1
ATOM 669 O O . VAL A 1 93 ? 5.285 -4.019 1.114 1.00 98.25 93 VAL A O 1
ATOM 672 N N . CYS A 1 94 ? 3.309 -4.201 2.169 1.00 98.44 94 CYS A N 1
ATOM 673 C CA . CYS A 1 94 ? 3.423 -2.984 2.952 1.00 98.44 94 CYS A CA 1
ATOM 674 C C . CYS A 1 94 ? 3.123 -3.275 4.412 1.00 98.44 94 CYS A C 1
ATOM 676 O O . CYS A 1 94 ? 2.117 -3.910 4.715 1.00 98.44 94 CYS A O 1
ATOM 678 N N . ASP A 1 95 ? 3.943 -2.752 5.307 1.00 98.69 95 ASP A N 1
ATOM 679 C CA . ASP A 1 95 ? 3.614 -2.664 6.720 1.00 98.69 95 ASP A CA 1
ATOM 680 C C . ASP A 1 95 ? 3.100 -1.266 7.025 1.00 98.69 95 ASP A C 1
ATOM 682 O O . ASP A 1 95 ? 3.758 -0.283 6.690 1.00 98.69 95 ASP A O 1
ATOM 686 N N . GLY A 1 96 ? 1.925 -1.193 7.645 1.00 97.81 96 GLY A N 1
ATOM 687 C CA . GLY A 1 96 ? 1.321 0.045 8.110 1.00 97.81 96 GLY A CA 1
ATOM 688 C C . GLY A 1 96 ? 1.275 0.121 9.632 1.00 97.81 96 GLY A C 1
ATOM 689 O O . GLY A 1 96 ? 1.087 -0.899 10.303 1.00 97.81 96 GLY A O 1
ATOM 690 N N . THR A 1 97 ? 1.415 1.335 10.153 1.00 97.38 97 THR A N 1
ATOM 691 C CA . THR A 1 97 ? 1.342 1.668 11.578 1.00 97.38 97 THR A CA 1
ATOM 692 C C . THR A 1 97 ? 0.440 2.880 11.761 1.00 97.38 97 THR A C 1
ATOM 694 O O . THR A 1 97 ? 0.614 3.903 11.099 1.00 97.38 97 THR A O 1
ATOM 697 N N . GLY A 1 98 ? -0.531 2.774 12.666 1.00 93.69 98 GLY A N 1
ATOM 698 C CA . GLY A 1 98 ? -1.452 3.854 13.016 1.00 93.69 98 GLY A CA 1
ATOM 699 C C . GLY A 1 98 ? -1.957 3.721 14.452 1.00 93.69 98 GLY A C 1
ATOM 700 O O . GLY A 1 98 ? -1.640 2.754 15.144 1.00 93.69 98 GLY A O 1
ATOM 701 N N . ALA A 1 99 ? -2.761 4.687 14.903 1.00 91.50 99 ALA A N 1
ATOM 702 C CA . ALA A 1 99 ? -3.283 4.719 16.277 1.00 91.50 99 ALA A CA 1
ATOM 703 C C . ALA A 1 99 ? -4.122 3.477 16.638 1.00 91.50 99 ALA A C 1
ATOM 705 O O . ALA A 1 99 ? -4.075 3.001 17.771 1.00 91.50 99 ALA A O 1
ATOM 706 N N . ASP A 1 100 ? -4.830 2.925 15.653 1.00 90.31 100 ASP A N 1
ATOM 707 C CA . ASP A 1 100 ? -5.673 1.738 15.806 1.00 90.31 100 ASP A CA 1
ATOM 708 C C . ASP A 1 100 ? -4.895 0.418 15.772 1.00 90.31 100 ASP A C 1
ATOM 710 O O . ASP A 1 100 ? -5.467 -0.637 16.038 1.00 90.31 100 ASP A O 1
ATOM 714 N N . GLY A 1 101 ? -3.594 0.453 15.485 1.00 95.12 101 GLY A N 1
ATOM 715 C CA . GLY A 1 101 ? -2.725 -0.716 15.456 1.00 95.12 101 GLY A CA 1
ATOM 716 C C . GLY A 1 101 ? -1.987 -0.893 14.138 1.00 95.12 101 GLY A C 1
ATOM 717 O O . GLY A 1 101 ? -2.197 -0.177 13.156 1.00 95.12 101 GLY A O 1
ATOM 718 N N . ASP A 1 102 ? -1.113 -1.891 14.133 1.00 98.06 102 ASP A N 1
ATOM 719 C CA . ASP A 1 102 ? -0.263 -2.224 13.001 1.00 98.06 102 ASP A CA 1
ATOM 720 C C . ASP A 1 102 ? -0.901 -3.297 12.126 1.00 98.06 102 ASP A C 1
ATOM 722 O O . ASP A 1 102 ? -1.584 -4.210 12.604 1.00 98.06 102 ASP A O 1
ATOM 726 N N . TYR A 1 103 ? -0.601 -3.242 10.835 1.00 97.75 103 TYR A N 1
ATOM 727 C CA . TYR A 1 103 ? -1.088 -4.197 9.852 1.00 97.75 103 TYR A CA 1
ATOM 728 C C . TYR A 1 103 ? -0.064 -4.452 8.745 1.00 97.75 103 TYR A C 1
ATOM 730 O O . TYR A 1 103 ? 0.913 -3.720 8.592 1.00 97.75 103 TYR A O 1
ATOM 738 N N . THR A 1 104 ? -0.301 -5.508 7.976 1.00 98.56 104 THR A N 1
ATOM 739 C CA . THR A 1 104 ? 0.408 -5.819 6.737 1.00 98.56 104 THR A CA 1
ATOM 740 C C . THR A 1 104 ? -0.602 -5.919 5.603 1.00 98.56 104 THR A C 1
ATOM 742 O O . THR A 1 104 ? -1.615 -6.610 5.727 1.00 98.56 104 THR A O 1
ATOM 745 N N . VAL A 1 105 ? -0.311 -5.255 4.490 1.00 98.31 105 VAL A N 1
ATOM 746 C CA . VAL A 1 105 ? -0.961 -5.444 3.193 1.00 98.31 105 VAL A CA 1
ATOM 747 C C . VAL A 1 105 ? -0.043 -6.303 2.338 1.00 98.31 105 VAL A C 1
ATOM 749 O O . VAL A 1 105 ? 1.147 -6.018 2.249 1.00 98.31 105 VAL A O 1
ATOM 752 N N . TYR A 1 106 ? -0.582 -7.309 1.662 1.00 97.75 106 TYR A N 1
ATOM 753 C CA . TYR A 1 106 ? 0.103 -7.971 0.552 1.00 97.75 106 TYR A CA 1
ATOM 754 C C . TYR A 1 106 ? -0.792 -7.913 -0.678 1.00 97.75 106 TYR A C 1
ATOM 756 O O . TYR A 1 106 ? -1.992 -8.165 -0.579 1.00 97.75 106 TYR A O 1
ATOM 764 N N . SER A 1 107 ? -0.238 -7.551 -1.828 1.00 97.38 107 SER A N 1
ATOM 765 C CA . SER A 1 107 ? -1.014 -7.279 -3.035 1.00 97.38 107 SER A CA 1
ATOM 766 C C . SER A 1 107 ? -0.376 -7.864 -4.285 1.00 97.38 107 SER A C 1
ATOM 768 O O . SER A 1 107 ? 0.842 -8.004 -4.396 1.00 97.38 107 SER A O 1
ATOM 770 N N . GLY A 1 108 ? -1.236 -8.196 -5.241 1.00 96.12 108 GLY A N 1
ATOM 771 C CA . GLY A 1 108 ? -0.875 -8.421 -6.628 1.00 96.12 108 GLY A CA 1
ATOM 772 C C . GLY A 1 108 ? -1.468 -7.308 -7.484 1.00 96.12 108 GLY A C 1
ATOM 773 O O . GLY A 1 108 ? -2.642 -6.967 -7.331 1.00 96.12 108 GLY A O 1
ATOM 774 N N . CYS A 1 109 ? -0.660 -6.735 -8.370 1.00 95.38 109 CYS A N 1
ATOM 775 C CA . CYS A 1 109 ? -1.019 -5.595 -9.202 1.00 95.38 109 CYS A CA 1
ATOM 776 C C . CYS A 1 109 ? -0.821 -5.885 -10.690 1.00 95.38 109 CYS A C 1
ATOM 778 O O . CYS A 1 109 ? 0.114 -6.580 -11.099 1.00 95.38 109 CYS A O 1
ATOM 780 N N . ASN A 1 110 ? -1.675 -5.273 -11.503 1.00 94.31 110 ASN A N 1
ATOM 781 C CA . ASN A 1 110 ? -1.529 -5.182 -12.946 1.00 94.31 110 ASN A CA 1
ATOM 782 C C . ASN A 1 110 ? -1.268 -3.730 -13.345 1.00 94.31 110 ASN A C 1
ATOM 784 O O . ASN A 1 110 ? -1.896 -2.810 -12.817 1.00 94.31 110 ASN A O 1
ATOM 788 N N . ILE A 1 111 ? -0.325 -3.544 -14.269 1.00 92.00 111 ILE A N 1
ATOM 789 C CA . ILE A 1 111 ? -0.006 -2.235 -14.837 1.00 92.00 111 ILE A CA 1
ATOM 790 C C . ILE A 1 111 ? -1.111 -1.882 -15.829 1.00 92.00 111 ILE A C 1
ATOM 792 O O . ILE A 1 111 ? -1.365 -2.644 -16.762 1.00 92.00 111 ILE A O 1
ATOM 796 N N . MET A 1 112 ? -1.761 -0.743 -15.605 1.00 94.19 112 MET A N 1
ATOM 797 C CA . MET A 1 112 ? -2.830 -0.230 -16.464 1.00 94.19 112 MET A CA 1
ATOM 798 C C . MET A 1 112 ? -2.271 0.763 -17.482 1.00 94.19 112 MET A C 1
ATOM 800 O O . MET A 1 112 ? -2.598 0.684 -18.662 1.00 94.19 112 MET A O 1
ATOM 804 N N . ASP A 1 113 ? -1.383 1.647 -17.022 1.00 93.69 113 ASP A N 1
ATOM 805 C CA . ASP A 1 113 ? -0.666 2.623 -17.840 1.00 93.69 113 ASP A CA 1
ATOM 806 C C . ASP A 1 113 ? 0.748 2.820 -17.254 1.00 93.69 113 ASP A C 1
ATOM 808 O O . ASP A 1 113 ? 0.891 3.404 -16.175 1.00 93.69 113 ASP A O 1
ATOM 812 N N . PRO A 1 114 ? 1.806 2.314 -17.915 1.00 86.50 114 PRO A N 1
ATOM 813 C CA . PRO A 1 114 ? 3.169 2.432 -17.410 1.00 86.50 114 PRO A CA 1
ATOM 814 C C . PRO A 1 114 ? 3.706 3.870 -17.441 1.00 86.50 114 PRO A C 1
ATOM 816 O O . PRO A 1 114 ? 4.537 4.203 -16.601 1.00 86.50 114 PRO A O 1
ATOM 819 N N . GLU A 1 115 ? 3.252 4.721 -18.368 1.00 89.62 115 GLU A N 1
ATOM 820 C CA . GLU A 1 115 ? 3.732 6.106 -18.490 1.00 89.62 115 GLU A CA 1
ATOM 821 C C . GLU A 1 115 ? 3.146 6.990 -17.386 1.00 89.62 115 GLU A C 1
ATOM 823 O O . GLU A 1 115 ? 3.827 7.865 -16.853 1.00 89.62 115 GLU A O 1
ATOM 828 N N . ALA A 1 116 ? 1.898 6.721 -16.995 1.00 89.56 116 ALA A N 1
ATOM 829 C CA . ALA A 1 116 ? 1.232 7.407 -15.891 1.00 89.56 116 ALA A CA 1
ATOM 830 C C . ALA A 1 116 ? 1.544 6.813 -14.502 1.00 89.56 116 ALA A C 1
ATOM 832 O O . ALA A 1 116 ? 1.037 7.317 -13.495 1.00 89.56 116 ALA A O 1
ATOM 833 N N . GLY A 1 117 ? 2.329 5.730 -14.430 1.00 89.38 117 GLY A N 1
ATOM 834 C CA . GLY A 1 117 ? 2.545 4.980 -13.190 1.00 89.38 117 GLY A CA 1
ATOM 835 C C . GLY A 1 117 ? 1.235 4.441 -12.608 1.00 89.38 117 GLY A C 1
ATOM 836 O O . GLY A 1 117 ? 1.029 4.490 -11.396 1.00 89.38 117 GLY A O 1
ATOM 837 N N . GLU A 1 118 ? 0.313 4.010 -13.471 1.00 96.38 118 GLU A N 1
ATOM 838 C CA . GLU A 1 118 ? -1.027 3.576 -13.092 1.00 96.38 118 GLU A CA 1
ATOM 839 C C . GLU A 1 118 ? -1.094 2.058 -12.921 1.00 96.38 118 GLU A C 1
ATOM 841 O O . GLU A 1 118 ? -0.753 1.283 -13.823 1.00 96.38 118 GLU A O 1
ATOM 846 N N . MET A 1 119 ? -1.578 1.621 -11.762 1.00 95.69 119 MET A N 1
ATOM 847 C CA . MET A 1 119 ? -1.733 0.212 -11.418 1.00 95.69 119 MET A CA 1
ATOM 848 C C . MET A 1 119 ? -3.076 -0.042 -10.747 1.00 95.69 119 MET A C 1
ATOM 850 O O . MET A 1 119 ? -3.607 0.799 -10.024 1.00 95.69 119 MET A O 1
ATOM 854 N N . SER A 1 120 ? -3.607 -1.242 -10.953 1.00 97.56 120 SER A N 1
ATOM 855 C CA . SER A 1 120 ? -4.744 -1.750 -10.187 1.00 97.56 120 SER A CA 1
ATOM 856 C C . SER A 1 120 ? -4.361 -3.047 -9.498 1.00 97.56 120 SER A C 1
ATOM 858 O O . SER A 1 120 ? -3.800 -3.950 -10.122 1.00 97.56 120 SER A O 1
ATOM 860 N N . CYS A 1 121 ? -4.660 -3.132 -8.209 1.00 97.56 121 CYS A N 1
ATOM 861 C CA . CYS A 1 121 ? -4.256 -4.228 -7.351 1.00 97.56 121 CYS A CA 1
ATOM 862 C C . CYS A 1 121 ? -5.428 -4.807 -6.572 1.00 97.56 121 CYS A C 1
ATOM 864 O O . CYS A 1 121 ? -6.403 -4.127 -6.243 1.00 97.56 121 CYS A O 1
ATOM 866 N N . VAL A 1 122 ? -5.259 -6.065 -6.191 1.00 98.06 122 VAL A N 1
ATOM 867 C CA . VAL A 1 122 ? -6.051 -6.724 -5.156 1.00 98.06 122 VAL A CA 1
ATOM 868 C C . VAL A 1 122 ? -5.100 -7.310 -4.128 1.00 98.06 122 VAL A C 1
ATOM 870 O O . VAL A 1 122 ? -3.992 -7.731 -4.464 1.00 98.06 122 VAL A O 1
ATOM 873 N N . GLY A 1 123 ? -5.508 -7.312 -2.868 1.00 96.88 123 GLY A N 1
ATOM 874 C CA . GLY A 1 123 ? -4.642 -7.762 -1.794 1.00 96.88 123 GLY A CA 1
ATOM 875 C C . GLY A 1 123 ? -5.383 -8.309 -0.593 1.00 96.88 123 GLY A C 1
ATOM 876 O O . GLY A 1 123 ? -6.610 -8.233 -0.497 1.00 96.88 123 GLY A O 1
ATOM 877 N N . GLY A 1 124 ? -4.600 -8.850 0.331 1.00 97.88 124 GLY A N 1
ATOM 878 C CA . GLY A 1 124 ? -5.045 -9.255 1.650 1.00 97.88 124 GLY A CA 1
ATOM 879 C C . GLY A 1 124 ? -4.461 -8.373 2.746 1.00 97.88 124 GLY A C 1
ATOM 880 O O . GLY A 1 124 ? -3.474 -7.661 2.551 1.00 97.88 124 GLY A O 1
ATOM 881 N N . LEU A 1 125 ? -5.093 -8.453 3.911 1.00 98.19 125 LEU A N 1
ATOM 882 C CA . LEU A 1 125 ? -4.719 -7.743 5.126 1.00 98.19 125 LEU A CA 1
ATOM 883 C C . LEU A 1 125 ? -4.423 -8.738 6.245 1.00 98.19 125 LEU A C 1
ATOM 885 O O . LEU A 1 125 ? -5.124 -9.746 6.390 1.00 98.19 125 LEU A O 1
ATOM 889 N N . ILE A 1 126 ? -3.418 -8.425 7.055 1.00 98.19 126 ILE A N 1
ATOM 890 C CA . ILE A 1 126 ? -3.082 -9.136 8.291 1.00 98.19 126 ILE A CA 1
ATOM 891 C C . ILE A 1 126 ? -2.934 -8.090 9.387 1.00 98.19 126 ILE A C 1
ATOM 893 O O . ILE A 1 126 ? -2.067 -7.226 9.300 1.00 98.19 126 ILE A O 1
ATOM 897 N N . GLY A 1 127 ? -3.772 -8.153 10.415 1.00 97.56 127 GLY A N 1
ATOM 898 C CA . GLY A 1 127 ? -3.660 -7.265 11.561 1.00 97.56 127 GLY A CA 1
ATOM 899 C C . GLY A 1 127 ? -2.692 -7.815 12.608 1.00 97.56 127 GLY A C 1
ATOM 900 O O . GLY A 1 127 ? -2.795 -8.969 13.031 1.00 97.56 127 GLY A O 1
ATOM 901 N N . LYS A 1 128 ? -1.726 -6.987 13.012 1.00 97.62 128 LYS A N 1
ATOM 902 C CA . LYS A 1 128 ? -0.599 -7.373 13.874 1.00 97.62 128 LYS A CA 1
ATOM 903 C C . LYS A 1 128 ? -0.788 -6.929 15.324 1.00 97.62 128 LYS A C 1
ATOM 905 O O . LYS A 1 128 ? -0.368 -7.642 16.230 1.00 97.62 128 LYS A O 1
ATOM 910 N N . SER A 1 129 ? -1.405 -5.770 15.552 1.00 97.81 129 SER A N 1
ATOM 911 C CA . SER A 1 129 ? -1.571 -5.185 16.889 1.00 97.81 129 SER A CA 1
ATOM 912 C C . SER A 1 129 ? -2.834 -4.313 16.982 1.00 97.81 129 SER A C 1
ATOM 914 O O . SER A 1 129 ? -3.560 -4.146 16.000 1.00 97.81 129 SER A O 1
ATOM 916 N N . GLY A 1 130 ? -3.116 -3.790 18.180 1.00 95.00 130 GLY A N 1
ATOM 917 C CA . GLY A 1 130 ? -4.243 -2.889 18.435 1.00 95.00 130 GLY A CA 1
ATOM 918 C C . GLY A 1 130 ? -5.606 -3.499 18.091 1.00 95.00 130 GLY A C 1
ATOM 919 O O . GLY A 1 130 ? -5.838 -4.692 18.288 1.00 95.00 130 GLY A O 1
ATOM 920 N N . ASN A 1 131 ? -6.487 -2.676 17.528 1.00 92.06 131 ASN A N 1
ATOM 921 C CA . ASN A 1 131 ? -7.825 -3.035 17.055 1.00 92.06 131 ASN A CA 1
ATOM 922 C C . ASN A 1 131 ? -7.800 -3.976 15.839 1.00 92.06 131 ASN A C 1
ATOM 924 O O . ASN A 1 131 ? -8.839 -4.520 15.452 1.00 92.06 131 ASN A O 1
ATOM 928 N N . TYR A 1 132 ? -6.632 -4.170 15.220 1.00 94.19 132 TYR A N 1
ATOM 929 C CA . TYR A 1 132 ? -6.454 -5.099 14.110 1.00 94.19 132 TYR A CA 1
ATOM 930 C C . TYR A 1 132 ? -5.943 -6.476 14.548 1.00 94.19 132 TYR A C 1
ATOM 932 O O . TYR A 1 132 ? -5.999 -7.409 13.755 1.00 94.19 132 TYR A O 1
ATOM 940 N N . ALA A 1 133 ? -5.472 -6.649 15.785 1.00 95.94 133 ALA A N 1
ATOM 941 C CA . ALA A 1 133 ? -4.823 -7.883 16.225 1.00 95.94 133 ALA A CA 1
ATOM 942 C C . ALA A 1 133 ? -5.674 -9.142 15.948 1.00 95.94 133 ALA A C 1
ATOM 944 O O . ALA A 1 133 ? -6.809 -9.259 16.405 1.00 95.94 133 ALA A O 1
ATOM 945 N N . GLY A 1 134 ? -5.108 -10.090 15.192 1.00 94.50 134 GLY A N 1
ATOM 946 C CA . GLY A 1 134 ? -5.764 -11.357 14.838 1.00 94.50 134 GLY A CA 1
ATOM 947 C C . GLY A 1 134 ? -6.737 -11.277 13.657 1.00 94.50 134 GLY A C 1
ATOM 948 O O . GLY A 1 134 ? -7.136 -12.317 13.133 1.00 94.50 134 GLY A O 1
ATOM 949 N N . ARG A 1 135 ? -7.065 -10.070 13.184 1.00 95.44 135 ARG A N 1
ATOM 950 C CA . ARG A 1 135 ? -7.959 -9.863 12.042 1.00 95.44 135 ARG A CA 1
ATOM 951 C C . ARG A 1 135 ? -7.246 -10.156 10.732 1.00 95.44 135 ARG A C 1
ATOM 953 O O . ARG A 1 135 ? -6.038 -9.953 10.573 1.00 95.44 135 ARG A O 1
ATOM 960 N N . ARG A 1 136 ? -8.028 -10.589 9.751 1.00 97.31 136 ARG A N 1
ATOM 961 C CA . ARG A 1 136 ? -7.607 -10.712 8.349 1.00 97.31 136 ARG A CA 1
ATOM 962 C C . ARG A 1 136 ? -8.530 -9.887 7.483 1.00 97.31 136 ARG A C 1
ATOM 964 O O . ARG A 1 136 ? -9.583 -9.479 7.940 1.00 97.31 136 ARG A O 1
ATOM 971 N N . GLY A 1 137 ? -8.174 -9.633 6.239 1.00 97.19 137 GLY A N 1
ATOM 972 C CA . GLY A 1 137 ? -9.046 -8.859 5.368 1.00 97.19 137 GLY A CA 1
ATOM 973 C C . GLY A 1 137 ? -8.624 -8.906 3.920 1.00 97.19 137 GLY A C 1
ATOM 974 O O . GLY A 1 137 ? -7.669 -9.597 3.562 1.00 97.19 137 GLY A O 1
ATOM 975 N N . VAL A 1 138 ? -9.346 -8.159 3.099 1.00 98.12 138 VAL A N 1
ATOM 976 C CA . VAL A 1 138 ? -9.043 -7.957 1.682 1.00 98.12 138 VAL A CA 1
ATOM 977 C C . VAL A 1 138 ? -9.237 -6.500 1.315 1.00 98.12 138 VAL A C 1
ATOM 979 O O . VAL A 1 138 ? -9.991 -5.782 1.971 1.00 98.12 138 VAL A O 1
ATOM 982 N N . LEU A 1 139 ? -8.569 -6.072 0.253 1.00 98.06 139 LEU A N 1
ATOM 983 C CA . LEU A 1 139 ? -8.720 -4.738 -0.303 1.00 98.06 139 LEU A CA 1
ATOM 984 C C . LEU A 1 139 ? -8.479 -4.722 -1.811 1.00 98.06 139 LEU A C 1
ATOM 986 O O . LEU A 1 139 ? -7.807 -5.591 -2.371 1.00 98.06 139 LEU A O 1
ATOM 990 N N . THR A 1 140 ? -9.015 -3.689 -2.443 1.00 98.50 140 THR A N 1
ATOM 991 C CA . THR A 1 140 ? -8.672 -3.264 -3.799 1.00 98.50 140 THR A CA 1
ATOM 992 C C . THR A 1 140 ? -7.893 -1.958 -3.719 1.00 98.50 140 THR A C 1
ATOM 994 O O . THR A 1 140 ? -8.125 -1.153 -2.816 1.00 98.50 140 THR A O 1
ATOM 997 N N . ILE A 1 141 ? -6.955 -1.757 -4.639 1.00 98.50 141 ILE A N 1
ATOM 998 C CA . ILE A 1 141 ? -6.111 -0.562 -4.692 1.00 98.50 141 ILE A CA 1
ATOM 999 C C . ILE A 1 141 ? -6.066 -0.091 -6.138 1.00 98.50 141 ILE A C 1
ATOM 1001 O O . ILE A 1 141 ? -5.790 -0.880 -7.038 1.00 98.50 141 ILE A O 1
ATOM 1005 N N . HIS A 1 142 ? -6.306 1.190 -6.356 1.00 98.44 142 HIS A N 1
ATOM 1006 C CA . HIS A 1 142 ? -5.984 1.868 -7.596 1.00 98.44 142 HIS A CA 1
ATOM 1007 C C . HIS A 1 142 ? -4.918 2.918 -7.300 1.00 98.44 142 HIS A C 1
ATOM 1009 O O . HIS A 1 142 ? -5.111 3.768 -6.429 1.00 98.44 142 HIS A O 1
ATOM 1015 N N . SER A 1 143 ? -3.796 2.841 -8.003 1.00 96.62 143 SER A N 1
ATOM 1016 C CA . SER A 1 143 ? -2.644 3.723 -7.829 1.00 96.62 143 SER A CA 1
ATOM 1017 C C . SER A 1 143 ? -2.380 4.473 -9.122 1.00 96.62 143 SER A C 1
ATOM 1019 O O . SER A 1 143 ? -2.471 3.885 -10.197 1.00 96.62 143 SER A O 1
ATOM 1021 N N . LYS A 1 144 ? -2.027 5.754 -9.014 1.00 96.12 144 LYS A N 1
ATOM 1022 C CA . LYS A 1 144 ? -1.603 6.591 -10.136 1.00 96.12 144 LYS A CA 1
ATOM 1023 C C . LYS A 1 144 ? -0.546 7.580 -9.657 1.00 96.12 144 LYS A C 1
ATOM 1025 O O . LYS A 1 144 ? -0.826 8.439 -8.817 1.00 9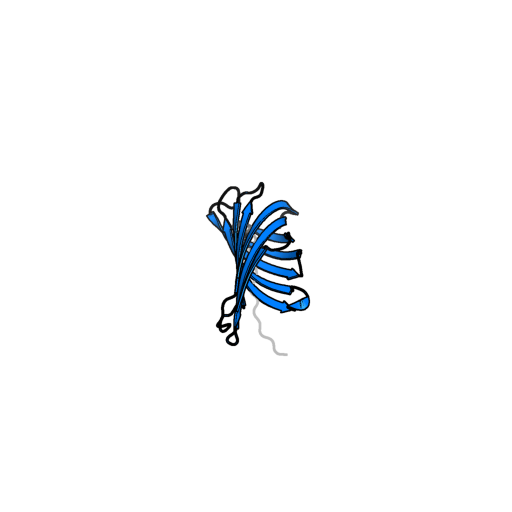6.12 144 LYS A O 1
ATOM 1030 N N . GLY A 1 145 ? 0.672 7.447 -10.180 1.00 92.56 145 GLY A N 1
ATOM 1031 C CA . GLY A 1 145 ? 1.833 8.161 -9.649 1.00 92.56 145 GLY A CA 1
ATOM 1032 C C . GLY A 1 145 ? 2.038 7.854 -8.160 1.00 92.56 145 GLY A C 1
ATOM 1033 O O . GLY A 1 145 ? 1.927 6.707 -7.736 1.00 92.56 145 GLY A O 1
ATOM 1034 N N . GLY A 1 146 ? 2.290 8.883 -7.347 1.00 92.81 146 GLY A N 1
ATOM 1035 C CA . GLY A 1 146 ? 2.459 8.736 -5.896 1.00 92.81 146 GLY A CA 1
ATOM 1036 C C . GLY A 1 146 ? 1.158 8.576 -5.098 1.00 92.81 146 GLY A C 1
ATOM 1037 O O . GLY A 1 146 ? 1.222 8.392 -3.886 1.00 92.81 146 GLY A O 1
ATOM 1038 N N . ALA A 1 147 ? -0.019 8.659 -5.724 1.00 97.50 147 ALA A N 1
ATOM 1039 C CA . ALA A 1 147 ? -1.304 8.593 -5.029 1.00 97.50 147 ALA A CA 1
ATOM 1040 C C . ALA A 1 147 ? -1.968 7.223 -5.194 1.00 97.50 147 ALA A C 1
ATOM 1042 O O . ALA A 1 147 ? -1.882 6.604 -6.255 1.00 97.50 147 ALA A O 1
ATOM 1043 N N . SER A 1 148 ? -2.670 6.753 -4.162 1.00 97.75 148 SER A N 1
ATOM 1044 C CA . SER A 1 148 ? -3.551 5.586 -4.275 1.00 97.75 148 SER A CA 1
ATOM 1045 C C . SER A 1 148 ? -4.875 5.795 -3.553 1.00 97.75 148 SER A C 1
ATOM 1047 O O . SER A 1 148 ? -4.973 6.567 -2.603 1.00 97.75 148 SER A O 1
ATOM 1049 N N . ALA A 1 149 ? -5.901 5.079 -3.999 1.00 98.38 149 ALA A N 1
ATOM 1050 C CA . ALA A 1 149 ? -7.192 5.007 -3.338 1.00 98.38 149 ALA A CA 1
ATOM 1051 C C . ALA A 1 149 ? -7.777 3.602 -3.465 1.00 98.38 149 ALA A C 1
ATOM 1053 O O . ALA A 1 149 ? -7.450 2.857 -4.391 1.00 98.38 149 ALA A O 1
ATOM 1054 N N . GLY A 1 150 ? -8.669 3.240 -2.553 1.00 98.00 150 GLY A N 1
AT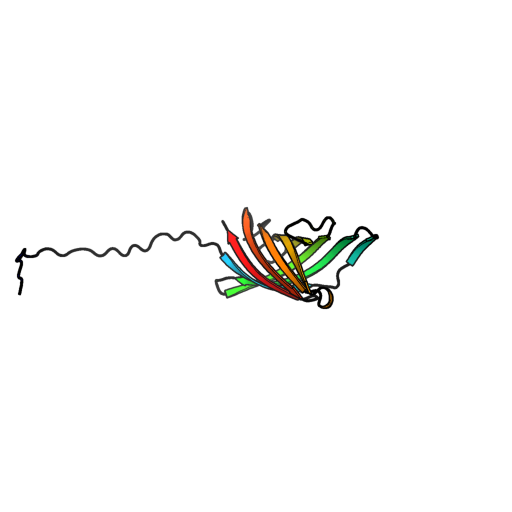OM 1055 C CA . GLY A 1 150 ? -9.306 1.937 -2.617 1.00 98.00 150 GLY A CA 1
ATOM 1056 C C . GLY A 1 150 ? -10.312 1.684 -1.513 1.00 98.00 150 GLY A C 1
ATOM 1057 O O . GLY A 1 150 ? -10.663 2.567 -0.727 1.00 98.00 150 GLY A O 1
ATOM 1058 N N . THR A 1 151 ? -10.784 0.445 -1.479 1.00 98.19 151 THR A N 1
ATOM 1059 C CA . THR A 1 151 ? -11.727 -0.047 -0.477 1.00 98.19 151 THR A CA 1
ATOM 1060 C C . THR A 1 151 ? -11.251 -1.380 0.063 1.00 98.19 151 THR A C 1
ATOM 1062 O O . THR A 1 151 ? -10.613 -2.159 -0.649 1.00 98.19 151 THR A O 1
ATOM 1065 N N . GLY A 1 152 ? -11.569 -1.652 1.321 1.00 97.25 152 GLY A N 1
ATOM 1066 C CA . GLY A 1 152 ? -11.230 -2.908 1.960 1.00 97.25 152 GLY A CA 1
ATOM 1067 C C . GLY A 1 152 ? -12.241 -3.323 3.007 1.00 97.25 152 GLY A C 1
ATOM 1068 O O . GLY A 1 152 ? -13.204 -2.616 3.306 1.00 97.25 152 GLY A O 1
ATOM 1069 N N . GLN A 1 153 ? -12.019 -4.516 3.536 1.00 96.25 153 GLN A N 1
ATOM 1070 C CA . GLN A 1 153 ? -12.854 -5.123 4.551 1.00 96.25 153 GLN A CA 1
ATOM 1071 C C . GLN A 1 153 ? -11.994 -5.968 5.480 1.00 96.25 153 GLN A C 1
ATOM 1073 O O . GLN A 1 153 ? -11.247 -6.839 5.031 1.00 96.25 153 GLN A O 1
ATOM 1078 N N . TRP A 1 154 ? -12.150 -5.731 6.776 1.00 94.56 154 TRP A N 1
ATOM 1079 C CA . TRP A 1 154 ? -11.612 -6.573 7.831 1.00 94.56 154 TRP A CA 1
ATOM 1080 C C . TRP A 1 154 ? -12.626 -7.641 8.242 1.00 94.56 154 TRP A C 1
ATOM 1082 O O . TRP A 1 154 ? -13.780 -7.335 8.528 1.00 94.56 154 TRP A O 1
ATOM 1092 N N . PHE A 1 155 ? -12.172 -8.881 8.328 1.00 92.62 155 PHE A N 1
ATOM 1093 C CA . PHE A 1 155 ? -12.857 -10.050 8.862 1.00 92.62 155 PHE A CA 1
ATOM 1094 C C . PHE A 1 155 ? -12.404 -10.317 10.304 1.00 92.62 155 PHE A C 1
ATOM 1096 O O . PHE A 1 155 ? -11.268 -9.995 10.671 1.00 92.62 155 PHE A O 1
ATOM 1103 N N . GLU A 1 156 ? -13.296 -10.904 11.099 1.00 75.75 156 GLU A N 1
ATOM 1104 C CA . GLU A 1 156 ? -12.996 -11.425 12.442 1.00 75.75 156 GLU A CA 1
ATOM 1105 C C . GLU A 1 156 ? -12.429 -12.849 12.390 1.00 75.75 156 GLU A C 1
ATOM 1107 O O . GLU A 1 156 ? -12.848 -13.631 11.501 1.00 75.75 156 GLU A O 1
#

Secondary structure (DSSP, 8-state):
---------------------------EEEEEEEEEPPPEEEEEEETTEEEEEEEEEEEEEEEETTS-EEEEEEEEEEEE-S---SS-SEEEEEEEEETTEEEEEEEEEEEEETTTTEEEEEEEEEE-SGGGTT-EEEEEEEEETTEEEEEEEEE-

Organism: NCBI:txid81029

Sequence (156 aa):
MRIKFGQILRPLAYGVAAATLCGGALAQTFTFQSTSEEPTTVGATTPEGSVAGAYWTGASTVTMADGSVNESTFTCVSTSQPPRDSIFMVHGVCDGTGADGDYTVYSGCNIMDPEAGEMSCVGGLIGKSGNYAGRRGVLTIHSKGGASAGTGQWFE